Protein AF-A0A9D4IWG3-F1 (afdb_monomer_lite)

Radius of gyration: 30.58 Å; chains: 1; bounding box: 79×32×81 Å

Sequence (160 aa):
MRPVSNDTYNALVQMVKEKYKKAVRDRTRAEKNAAVLFWRNRDKFKVRNGKSILFHDKKRLVIQECMADMIRKKQLKFKDSGARSLAYDMKQKLSGISERKVRTVLDQSEMHGNLNCKFTNEAPMKFVEANYIFERVKIDLVKMSDFEFENRRFRYNLTL

Structure (mmCIF, N/CA/C/O backbone):
data_AF-A0A9D4IWG3-F1
#
_entry.id   AF-A0A9D4IWG3-F1
#
loop_
_atom_site.group_PDB
_atom_site.id
_atom_site.type_symbol
_atom_site.label_atom_id
_atom_site.label_alt_id
_atom_site.label_comp_id
_atom_site.label_asym_id
_atom_site.label_entity_id
_atom_site.label_seq_id
_atom_site.pdbx_PDB_ins_code
_atom_site.Cartn_x
_atom_site.Cartn_y
_atom_site.Cartn_z
_atom_site.occupancy
_atom_site.B_iso_or_equiv
_atom_site.auth_seq_id
_atom_site.auth_comp_id
_atom_site.auth_asym_id
_atom_site.auth_atom_id
_atom_site.pdbx_PDB_model_num
ATOM 1 N N . MET A 1 1 ? -10.113 -6.423 3.087 1.00 83.19 1 MET A N 1
ATOM 2 C CA . MET A 1 1 ? -10.328 -5.025 3.531 1.00 83.19 1 MET A CA 1
ATOM 3 C C . MET A 1 1 ? -9.362 -4.103 2.787 1.00 83.19 1 MET A C 1
ATOM 5 O O . MET A 1 1 ? -8.296 -4.576 2.410 1.00 83.19 1 MET A O 1
ATOM 9 N N . ARG A 1 2 ? -9.731 -2.842 2.523 1.00 86.38 2 ARG A N 1
ATOM 10 C CA . ARG A 1 2 ? -8.842 -1.802 1.956 1.00 86.38 2 ARG A CA 1
ATOM 11 C C . ARG A 1 2 ? -8.160 -1.030 3.103 1.00 86.38 2 ARG A C 1
ATOM 13 O O . ARG A 1 2 ? -8.702 -1.056 4.207 1.00 86.38 2 ARG A O 1
ATOM 20 N N . PRO A 1 3 ? -7.005 -0.375 2.886 1.00 88.62 3 PRO A N 1
ATOM 21 C CA . PRO A 1 3 ? -6.442 0.497 3.908 1.00 88.62 3 PRO A CA 1
ATOM 22 C C . PRO A 1 3 ? -7.345 1.726 4.064 1.00 88.62 3 PRO A C 1
ATOM 24 O O . PRO A 1 3 ? -8.025 2.122 3.114 1.00 88.62 3 PRO A O 1
ATOM 27 N N . VAL A 1 4 ? -7.375 2.277 5.269 1.00 92.25 4 VAL A N 1
ATOM 28 C CA . VAL A 1 4 ? -8.310 3.329 5.700 1.00 92.25 4 VAL A CA 1
ATOM 29 C C . VAL A 1 4 ? -7.567 4.642 5.933 1.00 92.25 4 VAL A C 1
ATOM 31 O O . VAL A 1 4 ? -6.393 4.619 6.297 1.00 92.25 4 VAL A O 1
ATOM 34 N N . SER A 1 5 ? -8.232 5.780 5.724 1.00 92.44 5 SER A N 1
ATOM 35 C CA . SER A 1 5 ? -7.684 7.088 6.113 1.00 92.44 5 SER A CA 1
ATOM 36 C C . SER A 1 5 ? -7.585 7.199 7.632 1.00 92.44 5 SER A C 1
ATOM 38 O O . SER A 1 5 ? -8.285 6.476 8.351 1.00 92.44 5 SER A O 1
ATOM 40 N N . ASN A 1 6 ? -6.763 8.118 8.131 1.00 92.12 6 ASN A N 1
ATOM 41 C CA . ASN A 1 6 ? -6.600 8.299 9.569 1.00 92.12 6 ASN A CA 1
ATOM 42 C C . ASN A 1 6 ? -7.931 8.623 10.280 1.00 92.12 6 ASN A C 1
ATOM 44 O O . ASN A 1 6 ? -8.267 7.993 11.282 1.00 92.12 6 ASN A O 1
ATOM 48 N N . ASP A 1 7 ? -8.768 9.481 9.691 1.00 91.88 7 ASP A N 1
ATOM 49 C CA . ASP A 1 7 ? -10.093 9.813 10.240 1.00 91.88 7 ASP A CA 1
ATOM 50 C C . ASP A 1 7 ? -11.008 8.590 10.343 1.00 91.88 7 ASP A C 1
ATOM 52 O O . ASP A 1 7 ? -11.624 8.337 11.381 1.00 91.88 7 ASP A O 1
ATOM 56 N N . THR A 1 8 ? -11.075 7.787 9.272 1.00 92.38 8 THR A N 1
ATOM 57 C CA . THR A 1 8 ? -11.876 6.553 9.279 1.00 92.38 8 THR A CA 1
ATOM 58 C C . THR A 1 8 ? -11.345 5.546 10.295 1.00 92.38 8 THR A C 1
ATOM 60 O O . THR A 1 8 ? -12.133 4.877 10.961 1.00 92.38 8 THR A O 1
ATOM 63 N N . TYR A 1 9 ? -10.024 5.454 10.454 1.00 92.44 9 TYR A N 1
ATOM 64 C CA . TYR A 1 9 ? -9.389 4.584 11.435 1.00 92.44 9 TYR A CA 1
ATOM 65 C C . TYR A 1 9 ? -9.740 5.008 12.871 1.00 92.44 9 TYR A C 1
ATOM 67 O O . TYR A 1 9 ? -10.156 4.171 13.673 1.00 92.44 9 TYR A O 1
ATOM 75 N N . ASN A 1 10 ? -9.649 6.302 13.185 1.00 91.00 10 ASN A N 1
ATOM 76 C CA . ASN A 1 10 ? -9.977 6.837 14.508 1.00 91.00 10 ASN A CA 1
ATOM 77 C C . ASN A 1 10 ? -11.457 6.646 14.853 1.00 91.00 10 ASN A C 1
ATOM 79 O O . ASN A 1 10 ? -11.778 6.196 15.957 1.00 91.00 10 ASN A O 1
ATOM 83 N N . ALA A 1 11 ? -12.353 6.894 13.894 1.00 91.69 11 ALA A N 1
ATOM 84 C CA . ALA A 1 11 ? -13.779 6.627 14.053 1.00 91.69 11 ALA A CA 1
ATOM 85 C C . ALA A 1 11 ? -14.048 5.137 14.335 1.00 91.69 11 ALA A C 1
ATOM 87 O O . ALA A 1 11 ? -14.768 4.812 15.279 1.00 91.69 11 ALA A O 1
ATOM 88 N N . LEU A 1 12 ? -13.415 4.220 13.589 1.00 91.88 12 LEU A N 1
ATOM 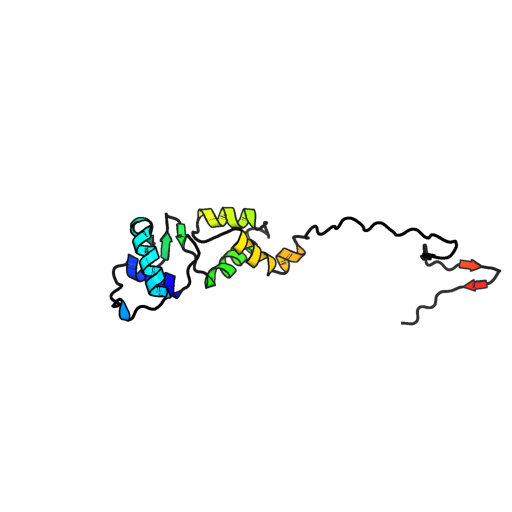89 C CA . LEU A 1 12 ? -13.533 2.776 13.830 1.00 91.88 12 LEU A CA 1
ATOM 90 C C . LEU A 1 12 ? -13.051 2.383 15.231 1.00 91.88 12 LEU A C 1
ATOM 92 O O . LEU A 1 12 ? -13.704 1.588 15.902 1.00 91.88 12 LEU A O 1
ATOM 96 N N . VAL A 1 13 ? -11.937 2.948 15.703 1.00 91.81 13 VAL A N 1
ATOM 97 C CA . VAL A 1 13 ? -11.443 2.693 17.064 1.00 91.81 13 VAL A CA 1
ATOM 98 C C . VAL A 1 13 ? -12.456 3.152 18.114 1.00 91.81 13 VAL A C 1
ATOM 100 O O . VAL A 1 13 ? -12.694 2.428 19.080 1.00 91.81 13 VAL A O 1
ATOM 103 N N . GLN A 1 14 ? -13.060 4.331 17.944 1.00 90.75 14 GLN A N 1
ATOM 104 C CA . GLN A 1 14 ? -14.082 4.834 18.865 1.00 90.75 14 GLN A CA 1
ATOM 105 C C . GLN A 1 14 ? -15.349 3.970 18.852 1.00 90.75 14 GLN A C 1
ATOM 107 O O . GLN A 1 14 ? -15.919 3.727 19.915 1.00 90.75 14 GLN A O 1
ATOM 112 N N . MET A 1 15 ? -15.761 3.475 17.680 1.00 90.81 15 MET A N 1
ATOM 113 C CA . MET A 1 15 ? -16.911 2.576 17.530 1.00 90.81 15 MET A CA 1
ATOM 114 C C . MET A 1 15 ? -16.669 1.221 18.197 1.00 90.81 15 MET A C 1
ATOM 116 O O . MET A 1 15 ? -17.518 0.762 18.951 1.00 90.81 15 MET A O 1
ATOM 120 N N . VAL A 1 16 ? -15.495 0.612 17.997 1.00 90.12 16 VAL A N 1
ATOM 121 C CA . VAL A 1 16 ? -15.145 -0.671 18.637 1.00 90.12 16 VAL A CA 1
ATOM 122 C C . VAL A 1 16 ? -15.025 -0.535 20.156 1.00 90.12 16 VAL A C 1
ATOM 124 O O . VAL A 1 16 ? -15.342 -1.471 20.878 1.00 90.12 16 VAL A O 1
ATOM 127 N N . LYS A 1 17 ? -14.579 0.624 20.656 1.00 88.56 17 LYS A N 1
ATOM 128 C CA . LYS A 1 17 ? -14.537 0.925 22.098 1.00 88.56 17 LYS A CA 1
ATOM 129 C C . LYS A 1 17 ? -15.895 1.348 22.675 1.00 88.56 17 LYS A C 1
ATOM 131 O O . LYS A 1 17 ? -15.937 1.710 23.844 1.00 88.56 17 LYS A O 1
ATOM 136 N N . GLU A 1 18 ? -16.952 1.395 21.862 1.00 85.38 18 GLU A N 1
ATOM 137 C CA . GLU A 1 18 ? -18.299 1.855 22.242 1.00 85.38 18 GLU A CA 1
ATOM 138 C C . GLU A 1 18 ? -18.344 3.296 22.796 1.00 85.38 18 GLU A C 1
ATOM 140 O O . GLU A 1 18 ? -19.294 3.714 23.452 1.00 85.38 18 GLU A O 1
ATOM 145 N N . LYS A 1 19 ? -17.325 4.112 22.489 1.00 84.19 19 LYS A N 1
ATOM 146 C CA . LYS A 1 19 ? -17.227 5.522 22.914 1.00 84.19 19 LYS A CA 1
ATOM 147 C C . LYS A 1 19 ? -17.771 6.505 21.874 1.00 84.19 19 LYS A C 1
ATOM 149 O O . LYS A 1 19 ? -17.701 7.715 22.072 1.00 84.19 19 LYS A O 1
ATOM 154 N N . TYR A 1 20 ? -18.287 6.008 20.754 1.00 84.56 20 TYR A N 1
ATOM 155 C CA . TYR A 1 20 ? -18.746 6.840 19.647 1.00 84.56 20 TYR A CA 1
ATOM 156 C C . TYR A 1 20 ? -20.175 7.358 19.888 1.00 84.56 20 TYR A C 1
ATOM 158 O O . TYR A 1 20 ? -21.138 6.619 19.705 1.00 84.56 20 TYR A O 1
ATOM 166 N N . LYS A 1 21 ? -20.321 8.631 20.289 1.00 83.50 21 LYS A N 1
ATOM 167 C CA . LYS A 1 21 ? -21.617 9.245 20.670 1.00 83.50 21 LYS A CA 1
ATOM 168 C C . LYS A 1 21 ? -22.157 10.302 19.694 1.00 83.50 21 LYS A C 1
ATOM 170 O O . LYS A 1 21 ? -23.125 10.987 19.999 1.00 83.50 21 LYS A O 1
ATOM 175 N N . LYS A 1 22 ? -21.554 10.454 18.513 1.00 86.75 22 LYS A N 1
ATOM 176 C CA . LYS A 1 22 ? -21.922 11.521 17.570 1.00 86.75 22 LYS A CA 1
ATOM 177 C C . LYS A 1 22 ? -23.247 11.227 16.851 1.00 86.75 22 LYS A C 1
ATOM 179 O O . LYS A 1 22 ? -23.422 10.138 16.276 1.00 86.75 22 LYS A O 1
ATOM 184 N N . ALA A 1 23 ? -24.159 12.202 16.847 1.00 87.56 23 ALA A N 1
ATOM 185 C CA . ALA A 1 23 ? -25.442 12.116 16.151 1.00 87.56 23 ALA A CA 1
ATOM 186 C C . ALA A 1 23 ? -25.239 11.936 14.640 1.00 87.56 23 ALA A C 1
ATOM 188 O O . ALA A 1 23 ? -24.264 12.423 14.075 1.00 87.56 23 ALA A O 1
ATOM 189 N N . VAL A 1 24 ? -26.148 11.217 13.969 1.00 85.56 24 VAL A N 1
ATOM 190 C CA . VAL A 1 24 ? -26.002 10.835 12.546 1.00 85.56 24 VAL A CA 1
ATOM 191 C C . VAL A 1 24 ? -25.860 12.051 11.623 1.00 85.56 24 VAL A C 1
ATOM 193 O O . VAL A 1 24 ? -25.111 11.985 10.644 1.00 85.56 24 VAL A O 1
ATOM 196 N N . ARG A 1 25 ? -26.553 13.148 11.950 1.00 88.19 25 ARG A N 1
ATOM 197 C CA . ARG A 1 25 ? -26.565 14.392 11.167 1.00 88.19 25 ARG A CA 1
ATOM 198 C C . ARG A 1 25 ? -25.185 15.055 11.109 1.00 88.19 25 ARG A C 1
ATOM 200 O O . ARG A 1 25 ? -24.780 15.474 10.031 1.00 88.19 25 ARG A O 1
ATOM 207 N N . ASP A 1 26 ? -24.422 14.998 12.199 1.00 90.69 26 ASP A N 1
ATOM 208 C CA . ASP A 1 26 ? -23.133 15.697 12.330 1.00 90.69 26 ASP A CA 1
ATOM 209 C C . ASP A 1 26 ? -21.936 14.866 11.844 1.00 90.69 26 ASP A C 1
ATOM 211 O O . ASP A 1 26 ? -20.781 15.299 11.919 1.00 90.69 26 ASP A O 1
ATOM 215 N N . ARG A 1 27 ? -22.174 13.631 11.384 1.00 90.50 27 ARG A N 1
ATOM 216 C CA . ARG A 1 27 ? -21.099 12.724 10.967 1.00 90.50 27 ARG A CA 1
ATOM 217 C C . ARG A 1 27 ? -20.486 13.177 9.651 1.00 90.50 27 ARG A C 1
ATOM 219 O O . ARG A 1 27 ? -21.187 13.353 8.650 1.00 90.50 27 ARG A O 1
ATOM 226 N N . THR A 1 28 ? -19.161 13.248 9.618 1.00 93.31 28 THR A N 1
ATOM 227 C CA . THR A 1 28 ? -18.414 13.462 8.379 1.00 93.31 28 THR A CA 1
ATOM 228 C C . THR A 1 28 ? -18.565 12.258 7.446 1.00 93.31 28 THR A C 1
ATOM 230 O O . THR A 1 28 ? -18.973 11.160 7.843 1.00 93.31 28 THR A O 1
ATOM 233 N N . ARG A 1 29 ? -18.205 12.428 6.170 1.00 91.50 29 ARG A N 1
ATOM 234 C CA . ARG A 1 29 ? -18.225 11.328 5.193 1.00 91.50 29 ARG A CA 1
ATOM 235 C C . ARG A 1 29 ? -17.337 10.155 5.627 1.00 91.50 29 ARG A C 1
ATOM 237 O O . ARG A 1 29 ? -17.725 9.001 5.454 1.00 91.50 29 ARG A O 1
ATOM 244 N N . ALA A 1 30 ? -16.178 10.446 6.220 1.00 90.88 30 ALA A N 1
ATOM 245 C CA . ALA A 1 30 ? -15.279 9.440 6.778 1.00 90.88 30 ALA A CA 1
ATOM 246 C C . ALA A 1 30 ? -15.963 8.644 7.902 1.00 90.88 30 ALA A C 1
ATOM 248 O O . ALA A 1 30 ? -15.993 7.416 7.865 1.00 90.88 30 ALA A O 1
ATOM 249 N N . GLU A 1 31 ? -16.597 9.329 8.851 1.00 92.38 31 GLU A N 1
ATOM 250 C CA . GLU A 1 31 ? -17.310 8.693 9.962 1.00 92.38 31 GLU A CA 1
ATOM 2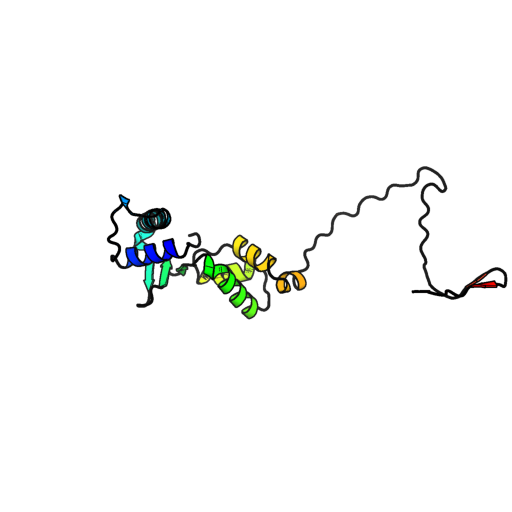51 C C . GLU A 1 31 ? -18.494 7.835 9.494 1.00 92.38 31 GLU A C 1
ATOM 253 O O . GLU A 1 31 ? -18.691 6.724 9.986 1.00 92.38 31 GLU A O 1
ATOM 258 N N . LYS A 1 32 ? -19.258 8.304 8.498 1.00 92.00 32 LYS A N 1
ATOM 259 C CA . LYS A 1 32 ? -20.351 7.525 7.888 1.00 92.00 32 LYS A CA 1
ATOM 260 C C . LYS A 1 32 ? -19.825 6.242 7.238 1.00 92.00 32 LYS A C 1
ATOM 262 O O . LYS A 1 32 ? -20.364 5.164 7.482 1.00 92.00 32 LYS A O 1
ATOM 267 N N . ASN A 1 33 ? -18.735 6.333 6.475 1.00 90.94 33 ASN A N 1
ATOM 268 C CA . ASN A 1 33 ? -18.094 5.168 5.859 1.00 90.94 33 ASN A CA 1
ATOM 269 C C . ASN A 1 33 ? -17.543 4.188 6.907 1.00 90.94 33 ASN A C 1
ATOM 271 O O . ASN A 1 33 ? -17.698 2.975 6.756 1.00 90.94 33 ASN A O 1
ATOM 275 N N . ALA A 1 34 ? -16.928 4.704 7.975 1.00 92.12 34 ALA A N 1
ATOM 276 C CA . ALA A 1 34 ? -16.450 3.906 9.099 1.00 92.12 34 ALA A CA 1
ATOM 277 C C . ALA A 1 34 ? -17.600 3.145 9.775 1.00 92.12 34 ALA A C 1
ATOM 279 O O . ALA A 1 34 ? -17.474 1.944 10.003 1.00 92.12 34 ALA A O 1
ATOM 280 N N . ALA A 1 35 ? -18.744 3.801 10.000 1.00 92.00 35 ALA A N 1
ATOM 281 C CA . ALA A 1 35 ? -19.924 3.165 10.580 1.00 92.00 35 ALA A CA 1
ATOM 282 C C . ALA A 1 35 ? -20.419 1.999 9.716 1.00 92.00 35 ALA A C 1
ATOM 284 O O . ALA A 1 35 ? -20.623 0.898 10.222 1.00 92.00 35 ALA A O 1
ATOM 285 N N . VAL A 1 36 ? -20.552 2.205 8.402 1.00 92.25 36 VAL A N 1
ATOM 286 C CA . VAL A 1 36 ? -20.968 1.141 7.472 1.00 92.25 36 VAL A CA 1
ATOM 287 C C . VAL A 1 36 ? -19.988 -0.035 7.499 1.00 92.25 36 VAL A C 1
ATOM 289 O O . VAL A 1 36 ? -20.408 -1.191 7.542 1.00 92.25 36 VAL A O 1
ATOM 292 N N . LEU A 1 37 ? -18.679 0.237 7.490 1.00 91.75 37 LEU A N 1
ATOM 293 C CA . LEU A 1 37 ? -17.649 -0.803 7.559 1.00 91.75 37 LEU A CA 1
ATOM 294 C C . LEU A 1 37 ? -17.719 -1.599 8.864 1.00 91.75 37 LEU A C 1
ATOM 296 O O . LEU A 1 37 ? -17.628 -2.828 8.815 1.00 91.75 37 LEU A O 1
ATOM 300 N N . PHE A 1 38 ? -17.880 -0.901 9.991 1.00 92.25 38 PHE A N 1
ATOM 301 C CA . PHE A 1 38 ? -18.000 -1.491 11.320 1.00 92.25 38 PHE A CA 1
ATOM 302 C C . PHE A 1 38 ? -19.213 -2.413 11.402 1.00 92.25 38 PHE A C 1
ATOM 304 O O . PHE A 1 38 ? -19.051 -3.587 11.711 1.00 92.25 38 PHE A O 1
ATOM 311 N N . TRP A 1 39 ? -20.403 -1.929 11.036 1.00 90.88 39 TRP A N 1
ATOM 312 C CA . TRP A 1 39 ? -21.632 -2.723 11.120 1.00 90.88 39 TRP A CA 1
ATOM 313 C C . TRP A 1 39 ? -21.613 -3.958 10.218 1.00 90.88 39 TRP A C 1
ATOM 315 O O . TRP A 1 39 ? -22.087 -5.013 10.622 1.00 90.88 39 TRP A O 1
ATOM 325 N N . ARG A 1 40 ? -20.997 -3.874 9.032 1.00 91.88 40 ARG A N 1
ATOM 326 C CA . ARG A 1 40 ? -20.858 -5.027 8.123 1.00 91.88 40 ARG A CA 1
ATOM 327 C C . ARG A 1 40 ? -19.891 -6.104 8.619 1.00 91.88 40 ARG A C 1
ATOM 329 O O . ARG A 1 40 ? -19.925 -7.216 8.107 1.00 91.88 40 ARG A O 1
ATOM 336 N N . ASN A 1 41 ? -18.975 -5.778 9.530 1.00 91.00 41 ASN A N 1
ATOM 337 C CA . ASN A 1 41 ? -17.906 -6.686 9.959 1.00 91.00 41 ASN A CA 1
ATOM 338 C C . ASN A 1 41 ? -17.654 -6.606 11.470 1.00 91.00 41 ASN A C 1
ATOM 340 O O . ASN A 1 41 ? -16.503 -6.714 11.899 1.00 91.00 41 ASN A O 1
ATOM 344 N N . ARG A 1 42 ? -18.708 -6.393 12.267 1.00 88.12 42 ARG A N 1
ATOM 345 C CA . ARG A 1 42 ? -18.604 -6.063 13.696 1.00 88.12 42 ARG A CA 1
ATOM 346 C C . ARG A 1 42 ? -17.716 -7.054 14.451 1.00 88.12 42 ARG A C 1
ATOM 348 O O . ARG A 1 42 ? -16.778 -6.639 15.123 1.00 88.12 42 ARG A O 1
ATOM 355 N N . ASP A 1 43 ? -17.913 -8.347 14.216 1.00 89.81 43 ASP A N 1
ATOM 356 C CA . ASP A 1 43 ? -17.208 -9.427 14.925 1.00 89.81 43 ASP A CA 1
ATOM 357 C C . ASP A 1 43 ? -15.733 -9.575 14.520 1.00 89.81 43 ASP A C 1
ATOM 359 O O . ASP A 1 43 ? -14.913 -10.145 15.248 1.00 89.81 43 ASP A O 1
ATOM 363 N N . LYS A 1 44 ? -15.369 -9.052 13.343 1.00 91.19 44 LYS A N 1
ATOM 364 C CA . LYS A 1 44 ? -14.003 -9.126 12.808 1.00 91.19 44 LYS A CA 1
ATOM 365 C C . LYS A 1 44 ? -13.114 -8.018 13.355 1.00 91.19 44 LYS A C 1
ATOM 367 O O . LYS A 1 44 ? -11.889 -8.160 13.290 1.00 91.19 44 LYS A O 1
ATOM 372 N N . PHE A 1 45 ? -13.694 -6.932 13.867 1.00 91.12 45 PHE A N 1
ATOM 373 C CA . PHE A 1 45 ? -12.942 -5.819 14.431 1.00 91.12 45 PHE A CA 1
ATOM 374 C C . PHE A 1 45 ? -12.634 -6.040 15.905 1.00 91.12 45 PHE A C 1
ATOM 376 O O . PHE A 1 45 ? -13.519 -6.283 16.717 1.00 91.12 45 PHE A O 1
ATOM 383 N N . LYS A 1 46 ? -11.357 -5.908 16.265 1.00 90.19 46 LYS A N 1
ATOM 384 C CA . LYS A 1 46 ? -10.906 -5.954 17.659 1.00 90.19 46 LYS A CA 1
ATOM 385 C C . LYS A 1 46 ? -9.865 -4.876 17.894 1.00 90.19 46 LYS A C 1
ATOM 387 O O . LYS A 1 46 ? -8.978 -4.681 17.067 1.00 90.19 46 LYS A O 1
ATOM 392 N N . VAL A 1 47 ? -9.938 -4.198 19.030 1.00 88.75 47 VAL A N 1
ATOM 393 C CA . VAL A 1 47 ? -8.855 -3.322 19.488 1.00 88.75 47 VAL A CA 1
ATOM 394 C C . VAL A 1 47 ? -7.987 -4.125 20.450 1.00 88.75 47 VAL A C 1
ATOM 396 O O . VAL A 1 47 ? -8.500 -4.703 21.404 1.00 88.75 47 VAL A O 1
ATOM 399 N N . ARG A 1 48 ? -6.678 -4.199 20.188 1.00 82.81 48 ARG A N 1
ATOM 400 C CA . ARG A 1 48 ? -5.710 -4.826 21.103 1.00 82.81 48 ARG A CA 1
ATOM 401 C C . ARG A 1 48 ? -4.748 -3.785 21.645 1.00 82.81 48 ARG A C 1
ATOM 403 O O . ARG A 1 48 ? -4.293 -2.914 20.904 1.00 82.81 48 ARG A O 1
ATOM 410 N N . ASN A 1 49 ? -4.410 -3.960 22.921 1.00 65.31 49 ASN A N 1
ATOM 411 C CA . ASN A 1 49 ? -3.660 -3.039 23.770 1.00 65.31 49 ASN A CA 1
ATOM 412 C C . ASN A 1 49 ? -4.398 -1.708 23.972 1.00 65.31 49 ASN A C 1
ATOM 414 O O . ASN A 1 49 ? -5.006 -1.174 23.047 1.00 65.31 49 ASN A O 1
ATOM 418 N N . GLY A 1 50 ? -4.289 -1.113 25.166 1.00 62.84 50 GLY A N 1
ATOM 419 C CA . GLY A 1 50 ? -4.893 0.193 25.496 1.00 62.84 50 GLY A CA 1
ATOM 420 C C . GLY A 1 50 ? -4.564 1.338 24.513 1.00 62.84 50 GLY A C 1
ATOM 421 O O . GLY A 1 50 ? -5.196 2.389 24.553 1.00 62.84 50 GLY A O 1
ATOM 422 N N . LYS A 1 51 ? -3.639 1.105 23.571 1.00 58.16 51 LYS A N 1
ATOM 423 C CA . LYS A 1 51 ? -3.086 2.013 22.559 1.00 58.16 51 LYS A CA 1
ATOM 424 C C . LYS A 1 51 ? -3.797 2.025 21.194 1.00 58.16 51 LYS A C 1
ATOM 426 O O . LYS A 1 51 ? -3.155 2.297 20.187 1.00 58.16 51 LYS A O 1
ATOM 431 N N . SER A 1 52 ? -5.106 1.776 21.117 1.00 74.69 52 SER A N 1
ATOM 432 C CA . SER A 1 52 ? -5.885 2.108 19.898 1.00 74.69 52 SER A CA 1
ATOM 433 C C . SER A 1 52 ? -5.408 1.401 18.610 1.00 74.69 52 SER A C 1
ATOM 435 O O . SER A 1 52 ? -5.559 1.929 17.506 1.00 74.69 52 SER A O 1
ATOM 437 N N . ILE A 1 53 ? -4.823 0.203 18.728 1.00 85.31 53 ILE A N 1
ATOM 438 C CA . ILE A 1 53 ? -4.418 -0.585 17.559 1.00 85.31 53 ILE A CA 1
ATOM 439 C C . ILE A 1 53 ? -5.606 -1.432 17.119 1.00 85.31 53 ILE A C 1
ATOM 441 O O . ILE A 1 53 ? -6.058 -2.320 17.844 1.00 85.31 53 ILE A O 1
ATOM 445 N N . LEU A 1 54 ? -6.100 -1.149 15.919 1.00 90.69 54 LEU A N 1
ATOM 446 C CA . LEU A 1 54 ? -7.244 -1.811 15.330 1.00 90.69 54 LEU A CA 1
ATOM 447 C C . LEU A 1 54 ? -6.789 -3.033 14.531 1.00 90.69 54 LEU A C 1
ATOM 449 O O . LEU A 1 54 ? -5.915 -2.958 13.663 1.00 90.69 54 LEU A O 1
ATOM 453 N N . PHE A 1 55 ? -7.417 -4.162 14.820 1.00 91.75 55 PHE A N 1
ATOM 454 C CA . PHE A 1 55 ? -7.267 -5.407 14.091 1.00 91.75 55 PHE A CA 1
ATOM 455 C C . PHE A 1 55 ? -8.561 -5.703 13.341 1.00 91.75 55 PHE A C 1
ATOM 457 O O . PHE A 1 55 ? -9.652 -5.502 13.869 1.00 91.75 55 PHE A O 1
ATOM 464 N N . HIS A 1 56 ? -8.420 -6.205 12.121 1.00 91.69 56 HIS A N 1
ATOM 465 C CA . HIS A 1 56 ? -9.497 -6.775 11.329 1.00 91.69 56 HIS A CA 1
ATOM 466 C C . HIS A 1 56 ? -9.105 -8.206 10.980 1.00 91.69 56 HIS A C 1
ATOM 468 O O . HIS A 1 56 ? -8.097 -8.412 10.301 1.00 91.69 56 HIS A O 1
ATOM 474 N N . ASP A 1 57 ? -9.911 -9.176 11.406 1.00 91.12 57 ASP A N 1
ATOM 475 C CA . ASP A 1 57 ? -9.687 -10.597 11.125 1.00 91.12 57 ASP A CA 1
ATOM 476 C C . ASP A 1 57 ? -8.287 -11.063 11.572 1.00 91.12 57 ASP A C 1
ATOM 478 O O . ASP A 1 57 ? -7.457 -11.528 10.794 1.00 91.12 57 ASP A O 1
ATOM 482 N N . LYS A 1 58 ? -7.976 -10.803 12.852 1.00 90.56 58 LYS A N 1
ATOM 483 C CA . LYS A 1 58 ? -6.692 -11.103 13.525 1.00 90.56 58 LYS A CA 1
ATOM 484 C C . LYS A 1 58 ? -5.449 -10.402 12.943 1.00 90.56 58 LYS A C 1
ATOM 486 O O . LYS A 1 58 ? -4.374 -10.519 13.525 1.00 90.56 58 LYS A O 1
ATOM 491 N N . LYS A 1 59 ? -5.582 -9.616 11.873 1.00 93.56 59 LYS A N 1
ATOM 492 C CA . LYS A 1 59 ? -4.496 -8.854 11.234 1.00 93.56 59 LYS A CA 1
ATOM 493 C C . LYS A 1 59 ? -4.595 -7.373 11.570 1.00 93.56 59 LYS A C 1
ATOM 495 O O . LYS A 1 59 ? -5.692 -6.826 11.662 1.00 93.56 59 LYS A O 1
ATOM 500 N N . ARG A 1 60 ? -3.456 -6.698 11.739 1.00 92.62 60 ARG A N 1
ATOM 501 C CA . ARG A 1 60 ? -3.440 -5.261 12.058 1.00 92.62 60 ARG A CA 1
ATOM 502 C C . ARG A 1 60 ? -3.904 -4.456 10.847 1.00 92.62 60 ARG A C 1
ATOM 504 O O . ARG A 1 60 ? -3.404 -4.660 9.743 1.00 92.62 60 ARG A O 1
ATOM 511 N N . LEU A 1 61 ? -4.842 -3.539 11.048 1.00 92.81 61 LEU A N 1
ATOM 512 C CA . LEU A 1 61 ? -5.349 -2.703 9.970 1.00 92.81 61 LEU A CA 1
ATOM 513 C C . LEU A 1 61 ? -4.342 -1.608 9.602 1.00 92.81 61 LEU A C 1
ATOM 515 O O . LEU A 1 61 ? -3.752 -0.970 10.475 1.00 92.81 61 LEU A O 1
ATOM 519 N N . VAL A 1 62 ? -4.148 -1.404 8.301 1.00 93.38 62 VAL A N 1
ATOM 520 C CA . VAL A 1 62 ? -3.221 -0.406 7.762 1.00 93.38 62 VAL A CA 1
ATOM 521 C C . VAL A 1 62 ? -3.908 0.939 7.558 1.00 93.38 62 VAL A C 1
ATOM 523 O O . VAL A 1 62 ? -4.953 1.025 6.908 1.00 93.38 62 VAL A O 1
ATOM 526 N N . ILE A 1 63 ? -3.260 1.985 8.070 1.00 94.06 63 ILE A N 1
ATOM 527 C CA . ILE A 1 63 ? -3.579 3.384 7.781 1.00 94.06 63 ILE A CA 1
ATOM 528 C C . ILE A 1 63 ? -2.925 3.753 6.450 1.00 94.06 63 ILE A C 1
ATOM 530 O O . ILE A 1 63 ? -1.751 3.450 6.225 1.00 94.06 63 ILE A O 1
ATOM 534 N N . GLN A 1 64 ? -3.692 4.378 5.562 1.00 92.06 64 GLN A N 1
ATOM 535 C CA . GLN A 1 64 ? -3.269 4.718 4.207 1.00 92.06 64 GLN A CA 1
ATOM 536 C C . GLN A 1 64 ? -2.050 5.647 4.191 1.00 92.06 64 GLN A C 1
ATOM 538 O O . GLN A 1 64 ? -1.128 5.399 3.421 1.00 92.06 64 GLN A O 1
ATOM 543 N N . GLU A 1 65 ? -2.023 6.659 5.057 1.00 91.38 65 GLU A N 1
ATOM 544 C CA . GLU A 1 65 ? -0.926 7.632 5.160 1.00 91.38 65 GLU A CA 1
ATOM 545 C C . GLU A 1 65 ? 0.392 6.965 5.582 1.00 91.38 65 GLU A C 1
ATOM 547 O O . GLU A 1 65 ? 1.423 7.152 4.946 1.00 91.38 65 GLU A O 1
ATOM 552 N N . CYS A 1 66 ? 0.357 6.078 6.581 1.00 91.69 66 CYS A N 1
ATOM 553 C CA . CYS A 1 66 ? 1.552 5.376 7.061 1.00 91.69 66 CYS A CA 1
ATOM 554 C C . CYS A 1 66 ? 1.983 4.197 6.168 1.00 91.69 66 CYS A C 1
ATOM 556 O O . CYS A 1 66 ? 2.973 3.521 6.458 1.00 91.69 66 CYS A O 1
ATOM 558 N N . MET A 1 67 ? 1.215 3.871 5.126 1.00 93.00 67 MET A N 1
ATOM 559 C CA . MET A 1 67 ? 1.429 2.671 4.317 1.00 93.00 67 MET A CA 1
ATOM 560 C C . MET A 1 67 ? 2.766 2.714 3.573 1.00 93.00 67 MET A C 1
ATOM 562 O O . MET A 1 67 ? 3.485 1.714 3.570 1.00 93.00 67 MET A O 1
ATOM 566 N N . ALA A 1 68 ? 3.101 3.859 2.973 1.00 92.56 68 ALA A N 1
ATOM 567 C CA . ALA A 1 68 ? 4.331 4.021 2.204 1.00 92.56 68 ALA A CA 1
ATOM 568 C C . ALA A 1 68 ? 5.572 3.818 3.087 1.00 92.56 68 ALA A C 1
ATOM 570 O O . ALA A 1 68 ? 6.460 3.042 2.740 1.00 92.56 68 ALA A O 1
ATOM 571 N N . ASP A 1 69 ? 5.582 4.412 4.283 1.00 93.44 69 ASP A N 1
ATOM 572 C CA . ASP A 1 69 ? 6.680 4.256 5.241 1.00 93.44 69 ASP 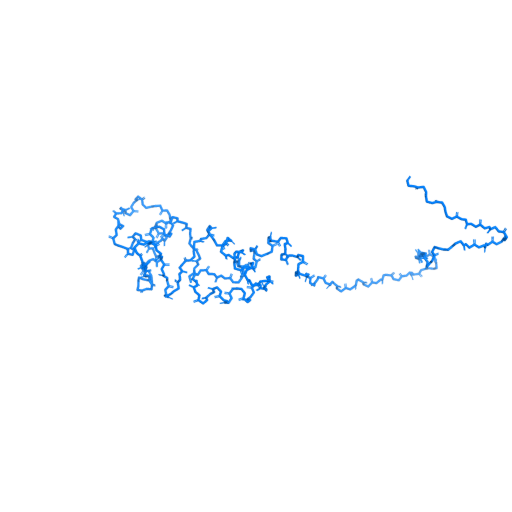A CA 1
ATOM 573 C C . ASP A 1 69 ? 6.831 2.820 5.736 1.00 93.44 69 ASP A C 1
ATOM 575 O O . ASP A 1 69 ? 7.949 2.326 5.889 1.00 93.44 69 ASP A O 1
ATOM 579 N N . MET A 1 70 ? 5.719 2.119 5.972 1.00 92.88 70 MET A N 1
ATOM 580 C CA . MET A 1 70 ? 5.762 0.708 6.361 1.00 92.88 70 MET A CA 1
ATOM 581 C C . MET A 1 70 ? 6.364 -0.173 5.266 1.00 92.88 70 MET A C 1
ATOM 583 O O . MET A 1 70 ? 7.130 -1.083 5.586 1.00 92.88 70 MET A O 1
ATOM 587 N N . ILE A 1 71 ? 6.032 0.094 4.000 1.00 92.81 71 ILE A N 1
ATOM 588 C CA . ILE A 1 71 ? 6.579 -0.635 2.850 1.00 92.81 71 ILE A CA 1
ATOM 589 C C . ILE A 1 71 ? 8.078 -0.360 2.723 1.00 92.81 71 ILE A C 1
ATOM 591 O O . ILE A 1 71 ? 8.850 -1.314 2.710 1.00 92.81 71 ILE A O 1
ATOM 595 N N . ARG A 1 72 ? 8.504 0.910 2.747 1.00 90.56 72 ARG A N 1
ATOM 596 C CA . ARG A 1 72 ? 9.926 1.297 2.674 1.00 90.56 72 ARG A CA 1
ATOM 597 C C . ARG A 1 72 ? 10.760 0.677 3.797 1.00 90.56 72 ARG A C 1
ATOM 599 O O . ARG A 1 72 ? 11.798 0.070 3.552 1.00 90.56 72 ARG A O 1
ATOM 606 N N . LYS A 1 73 ? 10.266 0.729 5.041 1.00 91.62 73 LYS A N 1
ATOM 607 C CA . LYS A 1 73 ? 10.929 0.082 6.191 1.00 91.62 73 LYS A CA 1
ATOM 608 C C . LYS A 1 73 ? 11.045 -1.432 6.027 1.00 91.62 73 LYS A C 1
ATOM 610 O O . LYS A 1 73 ? 11.991 -2.031 6.533 1.00 91.62 73 LYS A O 1
ATOM 615 N N . LYS A 1 74 ? 10.069 -2.073 5.380 1.00 90.69 74 LYS A N 1
ATOM 616 C CA . LYS A 1 74 ? 10.109 -3.512 5.097 1.00 90.69 74 LYS A CA 1
ATOM 617 C C . LYS A 1 74 ? 11.057 -3.846 3.952 1.00 90.69 74 LYS A C 1
ATOM 619 O O . LYS A 1 74 ? 11.791 -4.816 4.084 1.00 90.69 74 LYS A O 1
ATOM 624 N N . GLN A 1 75 ? 11.073 -3.040 2.897 1.00 88.81 75 GLN A N 1
ATOM 625 C CA . GLN A 1 75 ? 11.973 -3.183 1.756 1.00 88.81 75 GLN A CA 1
ATOM 626 C C . GLN A 1 75 ? 13.438 -3.172 2.191 1.00 88.81 75 GLN A C 1
ATOM 628 O O . GLN A 1 75 ? 14.164 -4.111 1.875 1.00 88.81 75 GLN A O 1
ATOM 633 N N . LEU A 1 76 ? 13.826 -2.197 3.020 1.00 87.06 76 LEU A N 1
ATOM 634 C CA . LEU A 1 76 ? 15.185 -2.103 3.556 1.00 87.06 76 LEU A CA 1
ATOM 635 C C . LEU A 1 76 ? 15.597 -3.368 4.331 1.00 87.06 76 LEU A C 1
ATOM 637 O O . LEU A 1 76 ? 16.729 -3.827 4.239 1.00 87.06 76 LEU A O 1
ATOM 641 N N . LYS A 1 77 ? 14.660 -3.982 5.066 1.00 87.94 77 LYS A N 1
ATOM 642 C CA . LYS A 1 77 ? 14.909 -5.239 5.796 1.00 87.94 77 LYS A CA 1
ATOM 643 C C . LYS A 1 77 ? 15.026 -6.458 4.883 1.00 87.94 77 LYS A C 1
ATOM 645 O O . LYS A 1 77 ? 15.687 -7.421 5.250 1.00 87.94 77 LYS A O 1
ATOM 650 N N . PHE A 1 78 ? 14.354 -6.437 3.736 1.00 83.81 78 PHE A N 1
ATOM 651 C CA . PHE A 1 78 ? 14.275 -7.550 2.789 1.00 83.81 78 PHE A CA 1
ATOM 652 C C . PHE A 1 78 ? 15.273 -7.428 1.628 1.00 83.81 78 PHE A C 1
ATOM 654 O O . PHE A 1 78 ? 15.106 -8.130 0.629 1.00 83.81 78 PHE A O 1
ATOM 661 N N . LYS A 1 79 ? 16.295 -6.564 1.757 1.00 80.31 79 LYS A N 1
ATOM 662 C CA . LYS A 1 79 ? 17.350 -6.353 0.751 1.00 80.31 79 LYS A CA 1
ATOM 663 C C . LYS A 1 79 ? 16.775 -6.176 -0.665 1.00 80.31 79 LYS A C 1
ATOM 665 O O . LYS A 1 79 ? 17.172 -6.875 -1.587 1.00 80.31 79 LYS A O 1
ATOM 670 N N . ASP A 1 80 ? 15.761 -5.319 -0.796 1.00 71.44 80 ASP A N 1
ATOM 671 C CA . ASP A 1 80 ? 15.138 -4.976 -2.086 1.00 71.44 80 ASP A CA 1
ATOM 672 C C . ASP A 1 80 ? 14.445 -6.129 -2.833 1.00 71.44 80 ASP A C 1
ATOM 674 O O . ASP A 1 80 ? 14.320 -6.125 -4.056 1.00 71.44 80 ASP A O 1
ATOM 678 N N . SER A 1 81 ? 13.890 -7.084 -2.081 1.00 80.38 81 SER A N 1
ATOM 679 C CA . SER A 1 81 ? 12.993 -8.113 -2.622 1.00 80.38 81 SER A CA 1
ATOM 680 C C . SER A 1 81 ? 11.840 -7.530 -3.456 1.00 80.38 81 SER A C 1
ATOM 682 O O . SER A 1 81 ? 11.256 -6.496 -3.124 1.00 80.38 81 SER A O 1
ATOM 684 N N . GLY A 1 82 ? 11.431 -8.262 -4.496 1.00 85.50 82 GLY A N 1
ATOM 685 C CA . GLY A 1 82 ? 10.346 -7.852 -5.389 1.00 85.50 82 GLY A CA 1
ATOM 686 C C . GLY A 1 82 ? 8.986 -7.651 -4.699 1.00 85.50 82 GLY A C 1
ATOM 687 O O . GLY A 1 82 ? 8.662 -8.278 -3.682 1.00 85.50 82 GLY A O 1
ATOM 688 N N . ALA A 1 83 ? 8.139 -6.820 -5.318 1.00 90.44 83 ALA A N 1
ATOM 689 C CA . ALA A 1 83 ? 6.836 -6.396 -4.790 1.00 90.44 83 ALA A CA 1
ATOM 690 C C . ALA A 1 83 ? 5.930 -7.552 -4.331 1.00 90.44 83 ALA A C 1
ATOM 692 O O . ALA A 1 83 ? 5.220 -7.431 -3.330 1.00 90.44 83 ALA A O 1
ATOM 693 N N . ARG A 1 84 ? 5.956 -8.682 -5.050 1.00 91.62 84 ARG A N 1
ATOM 694 C CA . ARG A 1 84 ? 5.126 -9.860 -4.764 1.00 91.62 84 ARG A CA 1
ATOM 695 C C . ARG A 1 84 ? 5.502 -10.531 -3.445 1.00 91.62 84 ARG A C 1
ATOM 697 O O . ARG A 1 84 ? 4.622 -10.785 -2.623 1.00 91.62 84 ARG A O 1
ATOM 704 N N . SER A 1 85 ? 6.796 -10.775 -3.237 1.00 91.62 85 SER A N 1
ATOM 705 C CA . SER A 1 85 ? 7.323 -11.395 -2.014 1.00 91.62 85 SER A CA 1
ATOM 706 C C . SER A 1 85 ? 7.022 -10.520 -0.796 1.00 91.62 85 SER A C 1
ATOM 708 O O . SER A 1 85 ? 6.425 -10.964 0.187 1.00 91.62 85 SER A O 1
ATOM 710 N N . LEU A 1 86 ? 7.307 -9.223 -0.929 1.00 92.94 86 LEU A N 1
ATOM 711 C CA . LEU A 1 86 ? 7.097 -8.225 0.114 1.00 92.94 86 LEU A CA 1
ATOM 712 C C . LEU A 1 86 ? 5.604 -8.097 0.477 1.00 92.94 86 LEU A C 1
ATOM 714 O O . LEU A 1 86 ? 5.234 -8.089 1.652 1.00 92.94 86 LEU A O 1
ATOM 718 N N . ALA A 1 87 ? 4.716 -8.092 -0.524 1.00 93.94 87 ALA A N 1
ATOM 719 C CA . ALA A 1 87 ? 3.274 -8.079 -0.300 1.00 93.94 87 ALA A CA 1
ATOM 720 C C . ALA A 1 87 ? 2.763 -9.356 0.385 1.00 93.94 87 ALA A C 1
ATOM 722 O O . ALA A 1 87 ? 1.856 -9.264 1.215 1.00 93.94 87 ALA A O 1
ATOM 723 N N . TYR A 1 88 ? 3.307 -10.530 0.050 1.00 93.44 88 TYR A N 1
ATOM 724 C CA . TYR A 1 88 ? 2.916 -11.795 0.672 1.00 93.44 88 TYR A CA 1
ATOM 725 C C . TYR A 1 88 ? 3.285 -11.826 2.159 1.00 93.44 88 TYR A C 1
ATOM 727 O O . TYR A 1 88 ? 2.409 -12.065 2.990 1.00 93.44 88 TYR A O 1
ATOM 735 N N . ASP A 1 89 ? 4.529 -11.478 2.505 1.00 92.44 89 ASP A N 1
ATOM 736 C CA . ASP A 1 89 ? 4.984 -11.382 3.899 1.00 92.44 89 ASP A CA 1
ATOM 737 C C . ASP A 1 89 ? 4.142 -10.375 4.702 1.00 92.44 89 ASP A C 1
ATOM 739 O O . ASP A 1 89 ? 3.623 -10.680 5.780 1.00 92.44 89 ASP A O 1
ATOM 743 N N . MET A 1 90 ? 3.915 -9.178 4.151 1.00 93.56 90 MET A N 1
ATOM 744 C CA . MET A 1 90 ? 3.118 -8.157 4.831 1.00 93.56 90 MET A CA 1
ATOM 745 C C . MET A 1 90 ? 1.659 -8.592 5.039 1.00 93.56 90 MET A C 1
ATOM 747 O O . MET A 1 90 ? 1.103 -8.353 6.114 1.00 93.56 90 MET A O 1
ATOM 751 N N . LYS A 1 91 ? 1.036 -9.266 4.062 1.00 93.44 91 LYS A N 1
ATOM 752 C CA . LYS A 1 91 ? -0.354 -9.760 4.150 1.00 93.44 91 LYS A CA 1
ATOM 753 C C . LYS A 1 91 ? -0.569 -10.804 5.244 1.00 93.44 91 LYS A C 1
ATOM 755 O O . LYS A 1 91 ? -1.719 -11.009 5.642 1.00 93.44 91 LYS A O 1
ATOM 760 N N . GLN A 1 92 ? 0.481 -11.459 5.740 1.00 92.31 92 GLN A N 1
ATOM 761 C CA . GLN A 1 92 ? 0.354 -12.377 6.874 1.00 92.31 92 GLN A CA 1
ATOM 762 C C . GLN A 1 92 ? -0.018 -11.625 8.158 1.00 92.31 92 GLN A C 1
ATOM 764 O O . GLN A 1 92 ? -0.864 -12.081 8.924 1.00 92.31 92 GLN A O 1
ATOM 769 N N . LYS A 1 93 ? 0.556 -10.433 8.365 1.00 92.19 93 LYS A N 1
ATOM 770 C CA . LYS A 1 93 ? 0.420 -9.656 9.613 1.00 92.19 93 LYS A CA 1
ATOM 771 C C . LYS A 1 93 ? -0.546 -8.476 9.495 1.00 92.19 93 LYS A C 1
ATOM 773 O O . LYS A 1 93 ? -1.109 -8.031 10.498 1.00 92.19 93 LYS A O 1
ATOM 778 N N . LEU A 1 94 ? -0.727 -7.953 8.286 1.00 93.56 94 LEU A N 1
ATOM 779 C CA . LEU A 1 94 ? -1.421 -6.698 8.019 1.00 93.56 94 LEU A CA 1
ATOM 780 C C . LEU A 1 94 ? -2.646 -6.913 7.123 1.00 93.56 94 LEU A C 1
ATOM 782 O O . LEU A 1 94 ? -2.629 -7.696 6.174 1.00 93.56 94 LEU A O 1
ATOM 786 N N . SER A 1 95 ? -3.713 -6.173 7.414 1.00 92.88 95 SER A N 1
ATOM 787 C CA . SER A 1 95 ? -4.937 -6.091 6.617 1.00 92.88 95 SER A CA 1
ATOM 788 C C . SER A 1 95 ? -4.968 -4.763 5.864 1.00 92.88 95 SER A C 1
ATOM 790 O O . SER A 1 95 ? -4.614 -3.724 6.420 1.00 92.88 95 SER A O 1
ATOM 792 N N . GLY A 1 96 ? -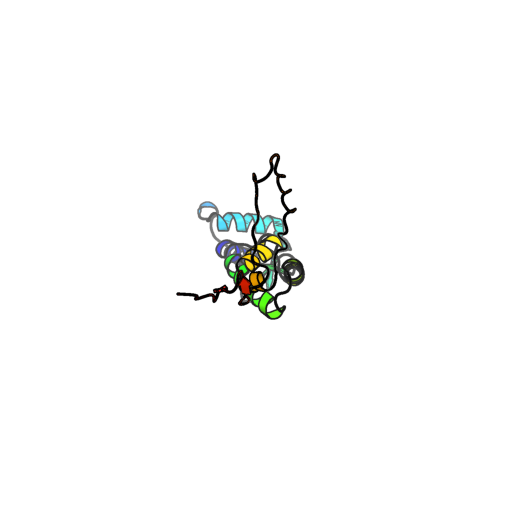5.399 -4.777 4.601 1.00 89.31 96 GLY A N 1
ATOM 793 C CA . GLY A 1 96 ? -5.425 -3.574 3.757 1.00 89.31 96 GLY A CA 1
ATOM 794 C C . GLY A 1 96 ? -4.256 -3.440 2.783 1.00 89.31 96 GLY A C 1
ATOM 795 O O . GLY A 1 96 ? -4.162 -2.427 2.099 1.00 89.31 96 GLY A O 1
ATOM 796 N N . ILE A 1 97 ? -3.384 -4.446 2.674 1.00 93.00 97 ILE A N 1
ATOM 797 C CA . ILE A 1 97 ? -2.252 -4.421 1.736 1.00 93.00 97 ILE A CA 1
ATOM 798 C C . ILE A 1 97 ? -2.583 -5.209 0.473 1.00 93.00 97 ILE A C 1
ATOM 800 O O . ILE A 1 97 ? -3.042 -6.350 0.514 1.00 93.00 97 ILE A O 1
ATOM 804 N N . SER A 1 98 ? -2.309 -4.589 -0.669 1.00 92.62 98 SER A N 1
ATOM 805 C CA . SER A 1 98 ? -2.415 -5.197 -1.993 1.00 92.62 98 SER A CA 1
ATOM 806 C C . SER A 1 98 ? -1.073 -5.095 -2.699 1.00 92.62 98 SER A C 1
ATOM 808 O O . SER A 1 98 ? -0.416 -4.064 -2.571 1.00 92.62 98 SER A O 1
ATOM 810 N N . GLU A 1 99 ? -0.719 -6.100 -3.497 1.00 93.81 99 GLU A N 1
ATOM 811 C CA . GLU A 1 99 ? 0.529 -6.101 -4.266 1.00 93.81 99 GLU A CA 1
ATOM 812 C C . GLU A 1 99 ? 0.650 -4.864 -5.158 1.00 93.81 99 GLU A C 1
ATOM 814 O O . GLU A 1 99 ? 1.690 -4.220 -5.156 1.00 93.81 99 GLU A O 1
ATOM 819 N N . ARG A 1 100 ? -0.441 -4.459 -5.823 1.00 93.44 100 ARG A N 1
ATOM 820 C CA . ARG A 1 100 ? -0.479 -3.242 -6.645 1.00 93.44 100 ARG A CA 1
ATOM 821 C C . ARG A 1 100 ? 0.011 -2.009 -5.885 1.00 93.44 100 ARG A C 1
ATOM 823 O O . ARG A 1 100 ? 0.844 -1.280 -6.394 1.00 93.44 100 ARG A O 1
ATOM 830 N N . LYS A 1 101 ? -0.473 -1.801 -4.656 1.00 92.31 101 LYS A N 1
ATOM 831 C CA . LYS A 1 101 ? -0.059 -0.666 -3.811 1.00 92.31 101 LYS A CA 1
ATOM 832 C C . LYS A 1 101 ? 1.399 -0.760 -3.374 1.00 92.31 101 LYS A C 1
ATOM 834 O O . LYS A 1 101 ? 2.066 0.263 -3.326 1.00 92.31 101 LYS A O 1
ATOM 839 N N . VAL A 1 102 ? 1.876 -1.966 -3.060 1.00 93.81 102 VAL A N 1
ATOM 840 C CA . VAL A 1 102 ? 3.294 -2.189 -2.745 1.00 93.81 102 VAL A CA 1
ATOM 841 C C . VAL A 1 102 ? 4.145 -1.823 -3.955 1.00 93.81 102 VAL A C 1
ATOM 843 O O . VAL A 1 1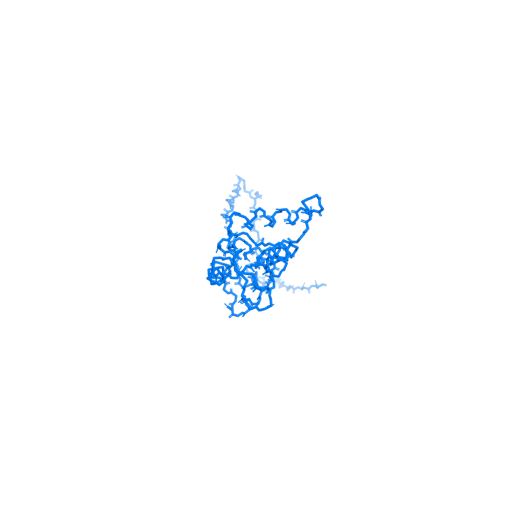02 ? 5.058 -1.022 -3.821 1.00 93.81 102 VAL A O 1
ATOM 846 N N . ARG A 1 103 ? 3.777 -2.312 -5.143 1.00 92.38 103 ARG A N 1
ATOM 847 C CA . ARG A 1 103 ? 4.452 -2.000 -6.403 1.00 92.38 103 ARG A CA 1
ATOM 848 C C . ARG A 1 103 ? 4.493 -0.500 -6.680 1.00 92.38 103 ARG A C 1
ATOM 850 O O . ARG A 1 103 ? 5.571 0.018 -6.893 1.00 92.38 103 ARG A O 1
ATOM 857 N N . THR A 1 104 ? 3.369 0.210 -6.552 1.00 92.62 104 THR A N 1
ATOM 858 C CA . THR A 1 104 ? 3.332 1.671 -6.746 1.00 92.62 104 THR A CA 1
ATOM 859 C C . THR A 1 104 ? 4.287 2.421 -5.814 1.00 92.62 104 THR A C 1
ATOM 861 O O . THR A 1 104 ? 4.895 3.394 -6.236 1.00 92.62 104 THR A O 1
ATOM 864 N N . VAL A 1 105 ? 4.434 1.986 -4.558 1.00 92.31 105 VAL A N 1
ATOM 865 C CA . VAL A 1 105 ? 5.383 2.608 -3.617 1.00 92.31 105 VAL A CA 1
ATOM 866 C C . VAL A 1 105 ? 6.832 2.257 -3.965 1.00 92.31 105 VAL A C 1
ATOM 868 O O . VAL A 1 105 ? 7.708 3.103 -3.828 1.00 92.31 105 VAL A O 1
ATOM 871 N N . LEU A 1 106 ? 7.088 1.028 -4.414 1.00 90.19 106 LEU A N 1
ATOM 872 C CA . LEU A 1 106 ? 8.422 0.581 -4.817 1.00 90.19 106 LEU A CA 1
ATOM 873 C C . LEU A 1 106 ? 8.883 1.240 -6.124 1.00 90.19 106 LEU A C 1
ATOM 875 O O . LEU A 1 106 ? 10.030 1.664 -6.202 1.00 90.19 106 LEU A O 1
ATOM 879 N N . ASP A 1 107 ? 7.988 1.394 -7.102 1.00 88.31 107 ASP A N 1
ATOM 880 C CA . ASP A 1 107 ? 8.244 2.074 -8.380 1.00 88.31 107 ASP A CA 1
ATOM 881 C C . ASP A 1 107 ? 8.648 3.547 -8.186 1.00 88.31 107 ASP A C 1
ATOM 883 O O . ASP A 1 107 ? 9.328 4.112 -9.033 1.00 88.31 107 ASP A O 1
ATOM 887 N N . GLN A 1 108 ? 8.242 4.174 -7.075 1.00 88.56 108 GLN A N 1
ATOM 888 C CA . GLN A 1 108 ? 8.650 5.536 -6.709 1.00 88.56 108 GLN A CA 1
ATOM 889 C C . GLN A 1 108 ? 10.046 5.601 -6.077 1.00 88.56 108 GLN A C 1
ATOM 891 O O . GLN A 1 108 ? 10.572 6.695 -5.888 1.00 88.56 108 GLN A O 1
ATOM 896 N N . SER A 1 109 ? 10.629 4.466 -5.685 1.00 84.12 109 SER A N 1
ATOM 897 C CA . SER A 1 109 ? 11.955 4.443 -5.073 1.00 84.12 109 SER A CA 1
ATOM 898 C C . SER A 1 109 ? 13.038 4.243 -6.129 1.00 84.12 109 SER A C 1
ATOM 900 O O . SER A 1 109 ? 13.052 3.244 -6.846 1.00 84.12 109 SER A O 1
ATOM 902 N N . GLU A 1 110 ? 13.977 5.183 -6.176 1.00 81.88 110 GLU A N 1
ATOM 903 C CA . GLU A 1 110 ? 15.118 5.158 -7.096 1.00 81.88 110 GLU A CA 1
ATOM 904 C C . GLU A 1 110 ? 15.971 3.896 -6.907 1.00 81.88 110 GLU A C 1
ATOM 906 O O . GLU A 1 110 ? 16.280 3.197 -7.867 1.00 81.88 110 GLU A O 1
ATOM 911 N N . MET A 1 111 ? 16.237 3.524 -5.650 1.00 78.75 111 MET A N 1
ATOM 912 C CA . MET A 1 111 ? 16.972 2.303 -5.295 1.00 78.75 111 MET A CA 1
ATOM 913 C C . MET A 1 111 ? 16.352 1.043 -5.910 1.00 78.75 111 MET A C 1
ATOM 915 O O . MET A 1 111 ? 17.062 0.201 -6.456 1.00 78.75 111 MET A O 1
ATOM 919 N N . HIS A 1 112 ? 15.022 0.910 -5.857 1.00 79.75 112 HIS A N 1
ATOM 920 C CA . HIS A 1 112 ? 14.342 -0.249 -6.434 1.00 79.75 112 HIS A CA 1
ATOM 921 C C . HIS A 1 112 ? 14.419 -0.257 -7.958 1.00 79.75 112 HIS A C 1
ATOM 923 O O . HIS A 1 112 ? 14.565 -1.334 -8.531 1.00 79.75 112 HIS A O 1
ATOM 929 N N . GLY A 1 113 ? 14.324 0.915 -8.595 1.00 77.88 113 GLY A N 1
ATOM 930 C CA . GLY A 1 113 ? 14.462 1.062 -10.043 1.00 77.88 113 GLY A CA 1
ATOM 931 C C . GLY A 1 113 ? 15.864 0.708 -10.539 1.00 77.88 113 GLY A C 1
ATOM 932 O O . GLY A 1 113 ? 15.990 -0.010 -11.525 1.00 77.88 113 GLY A O 1
ATOM 933 N N . ASN A 1 114 ? 16.902 1.128 -9.812 1.00 78.94 114 ASN A N 1
ATOM 934 C CA . ASN A 1 114 ? 18.294 0.839 -10.164 1.00 78.94 114 ASN A CA 1
ATOM 935 C C . ASN A 1 114 ? 18.639 -0.650 -10.010 1.00 78.94 114 ASN A C 1
ATOM 937 O O . ASN A 1 114 ? 19.400 -1.193 -10.805 1.00 78.94 114 ASN A O 1
ATOM 941 N N . LEU A 1 115 ? 18.070 -1.321 -9.003 1.00 76.81 115 LEU A N 1
ATOM 942 C CA . LEU A 1 115 ? 18.313 -2.746 -8.754 1.00 76.81 115 LEU A CA 1
ATOM 943 C C . LEU A 1 115 ? 17.442 -3.669 -9.615 1.00 76.81 115 LEU A C 1
ATOM 945 O O . LEU A 1 115 ? 17.858 -4.782 -9.929 1.00 76.81 115 LEU A O 1
ATOM 949 N N . ASN A 1 116 ? 16.237 -3.234 -9.991 1.00 73.88 116 ASN A N 1
ATOM 950 C CA . ASN A 1 116 ? 15.309 -4.025 -10.796 1.00 73.88 116 ASN A CA 1
ATOM 951 C C . ASN A 1 116 ? 15.180 -3.416 -12.190 1.00 73.88 116 ASN A C 1
ATOM 953 O O . ASN A 1 116 ? 14.245 -2.663 -12.475 1.00 73.88 116 ASN A O 1
ATOM 957 N N . CYS A 1 117 ? 16.110 -3.781 -13.074 1.00 71.19 117 CYS A N 1
ATOM 958 C CA . CYS A 1 117 ? 16.022 -3.426 -14.482 1.00 71.19 117 CYS A CA 1
ATOM 959 C C . CYS A 1 117 ? 14.716 -3.973 -15.082 1.00 71.19 117 CYS A C 1
ATOM 961 O O . CYS A 1 117 ? 14.396 -5.163 -15.000 1.00 71.19 117 CYS A O 1
ATOM 963 N N . LYS A 1 118 ? 13.918 -3.082 -15.674 1.00 74.94 118 LYS A N 1
ATOM 964 C CA . LYS A 1 118 ? 12.732 -3.489 -16.426 1.00 74.94 118 LYS A CA 1
ATOM 965 C C . LYS A 1 118 ? 13.204 -4.014 -17.770 1.00 74.94 118 LYS A C 1
ATOM 967 O O . LYS A 1 118 ? 13.865 -3.301 -18.517 1.00 74.94 118 LYS A O 1
ATOM 972 N N . PHE A 1 119 ? 12.851 -5.254 -18.080 1.00 77.81 119 PHE A N 1
ATOM 973 C CA . PHE A 1 119 ? 13.077 -5.796 -19.409 1.00 77.81 119 PHE A CA 1
ATOM 974 C C . PHE A 1 119 ? 12.051 -5.176 -20.363 1.00 77.81 119 PHE A C 1
ATOM 976 O O . PHE A 1 119 ? 10.908 -5.623 -20.436 1.00 77.81 119 PHE A O 1
ATOM 983 N N . THR A 1 120 ? 12.443 -4.094 -21.029 1.00 82.25 120 THR A N 1
ATOM 984 C CA . THR A 1 120 ? 11.622 -3.373 -22.012 1.00 82.25 120 THR A CA 1
ATOM 985 C C . THR A 1 120 ? 12.128 -3.612 -23.427 1.00 82.25 120 THR A C 1
ATOM 987 O O . THR A 1 120 ? 12.011 -2.731 -24.271 1.00 82.25 120 THR A O 1
ATOM 990 N N . ASN A 1 121 ? 12.739 -4.774 -23.684 1.00 85.19 121 ASN A N 1
ATOM 991 C CA . ASN A 1 121 ? 13.175 -5.110 -25.031 1.00 85.19 121 ASN A CA 1
ATOM 992 C C . ASN A 1 121 ? 11.949 -5.156 -25.937 1.00 85.19 121 ASN A C 1
ATOM 994 O O . ASN A 1 121 ? 11.076 -6.013 -25.791 1.00 85.19 121 ASN A O 1
ATOM 998 N N . GLU A 1 122 ? 11.898 -4.216 -26.865 1.00 86.25 122 GLU A N 1
ATOM 999 C CA . GLU A 1 122 ? 10.952 -4.242 -27.962 1.00 86.25 122 GLU A CA 1
ATOM 1000 C C . GLU A 1 122 ? 11.500 -5.148 -29.063 1.00 86.25 122 GLU A C 1
ATOM 1002 O O . GLU A 1 122 ? 12.712 -5.370 -29.172 1.00 86.25 122 GLU A O 1
ATOM 1007 N N . ALA A 1 123 ? 10.602 -5.706 -29.875 1.00 87.19 123 ALA A N 1
ATOM 1008 C CA . ALA A 1 123 ? 11.036 -6.409 -31.070 1.00 87.19 123 ALA A CA 1
ATOM 1009 C C . ALA A 1 123 ? 11.834 -5.421 -31.938 1.00 87.19 123 ALA A C 1
ATOM 1011 O O . ALA A 1 123 ? 11.348 -4.309 -32.173 1.00 87.19 123 ALA A O 1
ATOM 1012 N N . PRO A 1 124 ? 13.041 -5.786 -32.404 1.00 85.31 124 PRO A N 1
ATOM 1013 C CA . PRO A 1 124 ? 13.808 -4.898 -33.257 1.00 85.31 124 PRO A CA 1
ATOM 1014 C C . PRO A 1 124 ? 12.968 -4.553 -34.487 1.00 85.31 124 PRO A C 1
ATOM 1016 O O . PRO A 1 124 ? 12.376 -5.434 -35.118 1.00 85.31 124 PRO A O 1
ATOM 1019 N N . MET A 1 125 ? 12.896 -3.263 -34.815 1.00 86.88 125 MET A N 1
ATOM 1020 C CA . MET A 1 125 ? 12.237 -2.827 -36.040 1.00 86.88 125 MET A CA 1
ATOM 1021 C C . MET A 1 125 ? 12.920 -3.491 -37.237 1.00 86.88 125 MET A C 1
ATOM 1023 O O . MET A 1 125 ? 14.149 -3.567 -37.297 1.00 86.88 125 MET A O 1
ATOM 1027 N N . LYS A 1 126 ? 12.126 -3.965 -38.203 1.00 85.75 126 LYS A N 1
ATOM 1028 C CA . LYS A 1 126 ? 12.682 -4.441 -39.470 1.00 85.75 126 LYS A CA 1
ATOM 1029 C C . LYS A 1 126 ? 13.362 -3.266 -40.166 1.00 85.75 126 LYS A C 1
ATOM 1031 O O . LYS A 1 126 ? 12.750 -2.213 -40.344 1.00 85.75 126 LYS A O 1
ATOM 1036 N N . PHE A 1 127 ? 14.621 -3.451 -40.544 1.00 82.50 127 PHE A N 1
ATOM 1037 C CA . PHE A 1 127 ? 15.326 -2.470 -41.354 1.00 82.50 127 PHE A CA 1
ATOM 1038 C C . PHE A 1 127 ? 14.634 -2.342 -42.712 1.00 82.50 127 PHE A C 1
ATOM 1040 O O . PHE A 1 127 ? 14.179 -3.331 -43.282 1.00 82.50 127 PHE A O 1
ATOM 1047 N N . VAL A 1 128 ? 14.543 -1.114 -43.217 1.00 82.94 128 VAL A N 1
ATOM 1048 C CA . VAL A 1 128 ? 14.053 -0.859 -44.573 1.00 82.94 128 VAL A CA 1
ATOM 1049 C C . VAL A 1 128 ? 15.237 -0.972 -45.528 1.00 82.94 128 VAL A C 1
ATOM 1051 O O . VAL A 1 128 ? 16.233 -0.258 -45.364 1.00 82.94 128 VAL A O 1
ATOM 1054 N N . GLU A 1 129 ? 15.112 -1.878 -46.492 1.00 82.75 129 GLU A N 1
ATOM 1055 C CA . GLU A 1 129 ? 16.106 -2.132 -47.533 1.00 82.75 129 GLU A CA 1
ATOM 1056 C C . GLU A 1 129 ? 16.180 -0.957 -48.520 1.00 82.75 129 GLU A C 1
ATOM 1058 O O . GLU A 1 129 ? 15.210 -0.222 -48.713 1.00 82.75 129 GLU A O 1
ATOM 1063 N N . ALA A 1 130 ? 17.361 -0.747 -49.101 1.00 86.44 130 ALA A N 1
ATOM 1064 C CA . ALA A 1 130 ? 17.536 0.198 -50.198 1.00 86.44 130 ALA A CA 1
ATOM 1065 C C . ALA A 1 130 ? 16.984 -0.421 -51.490 1.00 86.44 130 ALA A C 1
ATOM 1067 O O . ALA A 1 130 ? 17.264 -1.582 -51.782 1.00 86.44 130 ALA A O 1
ATOM 1068 N N . ASN A 1 131 ? 16.235 0.356 -52.266 1.00 89.50 131 ASN A N 1
ATOM 1069 C CA . ASN A 1 131 ? 15.735 -0.044 -53.580 1.00 89.50 131 ASN A CA 1
ATOM 1070 C C . ASN A 1 131 ? 16.761 0.251 -54.685 1.00 89.50 131 ASN A C 1
ATOM 1072 O O . ASN A 1 131 ? 16.765 -0.418 -55.717 1.00 89.50 131 ASN A O 1
ATOM 1076 N N . TYR A 1 132 ? 17.638 1.237 -54.467 1.00 91.94 132 TYR A N 1
ATOM 1077 C CA . TYR A 1 132 ? 18.645 1.678 -55.431 1.00 91.94 132 TYR A CA 1
ATOM 1078 C C . TYR A 1 132 ? 20.059 1.735 -54.833 1.00 91.94 132 TYR A C 1
ATOM 1080 O O . TYR A 1 132 ? 20.266 1.896 -53.627 1.00 91.94 132 TYR A O 1
ATOM 1088 N N . ILE A 1 133 ? 21.064 1.630 -55.708 1.00 84.94 133 ILE A N 1
ATOM 1089 C CA . ILE A 1 133 ? 22.482 1.744 -55.342 1.00 84.94 133 ILE A CA 1
ATOM 1090 C C . ILE A 1 133 ? 22.743 3.165 -54.809 1.00 84.94 133 ILE A C 1
ATOM 1092 O O . ILE A 1 133 ? 22.278 4.138 -55.394 1.00 84.94 133 ILE A O 1
ATOM 1096 N N . PHE A 1 134 ? 23.483 3.274 -53.700 1.00 80.06 134 PHE A N 1
ATOM 1097 C CA . PHE A 1 134 ? 23.777 4.525 -52.974 1.00 80.06 134 PHE A CA 1
ATOM 1098 C C . PHE A 1 134 ? 22.585 5.229 -52.309 1.00 80.06 134 PHE A C 1
ATOM 1100 O O . PHE A 1 134 ? 22.761 6.304 -51.743 1.00 80.06 134 PHE A O 1
ATOM 1107 N N . GLU A 1 135 ? 21.397 4.622 -52.283 1.00 81.75 135 GLU A N 1
ATOM 1108 C CA . GLU A 1 135 ? 20.240 5.205 -51.590 1.00 81.75 135 GLU A CA 1
ATOM 1109 C C . GLU A 1 135 ? 20.454 5.278 -50.068 1.00 81.75 135 GLU A C 1
ATOM 1111 O O . GLU A 1 135 ? 20.018 6.223 -49.411 1.00 81.75 135 GLU A O 1
ATOM 1116 N N . ARG A 1 136 ? 21.135 4.280 -49.487 1.00 80.69 136 ARG A N 1
ATOM 1117 C CA . ARG A 1 136 ? 21.433 4.212 -48.048 1.00 80.69 136 ARG A CA 1
ATOM 1118 C C . ARG A 1 136 ? 22.833 3.665 -47.824 1.00 80.69 136 ARG A C 1
ATOM 1120 O O . ARG A 1 136 ? 23.075 2.475 -48.006 1.00 80.69 136 ARG A O 1
ATOM 1127 N N . VAL A 1 137 ? 23.749 4.526 -47.393 1.00 81.38 137 VAL A N 1
ATOM 1128 C CA . VAL A 1 137 ? 25.123 4.144 -47.051 1.00 81.38 137 VAL A CA 1
ATOM 1129 C C . VAL A 1 137 ? 25.311 4.331 -45.551 1.00 81.38 137 VAL A C 1
ATOM 1131 O O . VAL A 1 137 ? 25.223 5.447 -45.044 1.00 81.38 137 VAL A O 1
ATOM 1134 N N . LYS A 1 138 ? 25.565 3.238 -44.827 1.00 79.19 138 LYS A N 1
ATOM 1135 C CA . LYS A 1 138 ? 25.979 3.299 -43.424 1.00 79.19 138 LYS A CA 1
ATOM 1136 C C . LYS A 1 138 ? 27.497 3.189 -43.373 1.00 79.19 138 LYS A C 1
ATOM 1138 O O . LYS A 1 138 ? 28.045 2.115 -43.597 1.00 79.19 138 LYS A O 1
ATOM 1143 N N . ILE A 1 139 ? 28.153 4.307 -43.097 1.00 82.88 139 ILE A N 1
ATOM 1144 C CA . ILE A 1 139 ? 29.596 4.363 -42.868 1.00 82.88 139 ILE A CA 1
ATOM 1145 C C . ILE A 1 139 ? 29.797 4.360 -41.358 1.00 82.88 139 ILE A C 1
ATOM 1147 O O . ILE A 1 139 ? 29.195 5.173 -40.659 1.00 82.88 139 ILE A O 1
ATOM 1151 N N . ASP A 1 140 ? 30.605 3.432 -40.862 1.00 81.25 140 ASP A N 1
ATOM 1152 C CA . ASP A 1 140 ? 30.954 3.341 -39.448 1.00 81.25 140 ASP A CA 1
ATOM 1153 C C . ASP A 1 140 ? 32.471 3.207 -39.311 1.00 81.25 140 ASP A C 1
ATOM 1155 O O . ASP A 1 140 ? 33.140 2.637 -40.180 1.00 81.25 140 ASP A O 1
ATOM 1159 N N . LEU A 1 141 ? 33.026 3.758 -38.237 1.00 76.12 141 LEU A N 1
ATOM 1160 C CA . LEU A 1 141 ? 34.464 3.731 -37.992 1.00 76.12 141 LEU A CA 1
ATOM 1161 C C . LEU A 1 141 ? 34.802 2.492 -37.168 1.00 76.12 141 LEU A C 1
ATOM 1163 O O . LEU A 1 141 ? 34.539 2.424 -35.973 1.00 76.12 141 LEU A O 1
ATOM 1167 N N . VAL A 1 142 ? 35.421 1.505 -37.813 1.00 69.75 142 VAL A N 1
ATOM 1168 C CA . VAL A 1 142 ? 35.744 0.213 -37.185 1.00 69.75 142 VAL A CA 1
ATOM 1169 C C . VAL A 1 142 ? 36.937 0.322 -36.223 1.00 69.75 142 VAL A C 1
ATOM 1171 O O . VAL A 1 142 ? 37.047 -0.456 -35.276 1.00 69.75 142 VAL A O 1
ATOM 1174 N N . LYS A 1 143 ? 37.840 1.290 -36.437 1.00 64.69 143 LYS A N 1
ATOM 1175 C CA . LYS A 1 143 ? 39.025 1.499 -35.595 1.00 64.69 143 LYS A CA 1
ATOM 1176 C C . LYS A 1 143 ? 39.552 2.926 -35.734 1.00 64.69 143 LYS A C 1
ATOM 1178 O O . LYS A 1 143 ? 39.818 3.373 -36.845 1.00 64.69 143 LYS A O 1
ATOM 1183 N N . MET A 1 144 ? 39.760 3.620 -34.615 1.00 63.22 144 MET A N 1
ATOM 1184 C CA . MET A 1 144 ? 40.549 4.855 -34.605 1.00 63.22 144 MET A CA 1
ATOM 1185 C C . MET A 1 144 ? 42.026 4.487 -34.494 1.00 63.22 144 MET A C 1
ATOM 1187 O O . MET A 1 144 ? 42.569 4.336 -33.402 1.00 63.22 144 MET A O 1
ATOM 1191 N N . SER A 1 145 ? 42.663 4.275 -35.637 1.00 67.00 145 SER A N 1
ATOM 1192 C CA . SER A 1 145 ? 44.115 4.163 -35.729 1.00 67.00 145 SER A CA 1
ATOM 1193 C C . SER A 1 145 ? 44.622 5.162 -36.750 1.00 67.00 145 SER A C 1
ATOM 1195 O O . SER A 1 145 ? 43.976 5.357 -37.780 1.00 67.00 145 SER A O 1
ATOM 1197 N N . ASP A 1 146 ? 45.785 5.750 -36.472 1.00 67.50 146 ASP A N 1
ATOM 1198 C CA . ASP A 1 146 ? 46.587 6.407 -37.499 1.00 67.50 146 ASP A CA 1
ATOM 1199 C C . ASP A 1 146 ? 46.676 5.458 -38.699 1.00 67.50 146 ASP A C 1
ATOM 1201 O O . ASP A 1 146 ? 47.087 4.302 -38.551 1.00 67.50 146 ASP A O 1
ATOM 1205 N N . PHE A 1 147 ? 46.258 5.927 -39.868 1.00 67.81 147 PHE A N 1
ATOM 1206 C CA . PHE A 1 147 ? 46.402 5.172 -41.102 1.00 67.81 147 PHE A CA 1
ATOM 1207 C C . PHE A 1 147 ? 47.130 6.028 -42.132 1.00 67.81 147 PHE A C 1
ATOM 1209 O O . PHE A 1 147 ? 46.977 7.252 -42.196 1.00 67.81 147 PHE A O 1
ATOM 1216 N N . GLU A 1 148 ? 47.980 5.366 -42.907 1.00 67.00 148 GLU A N 1
ATOM 1217 C CA . GLU A 1 148 ? 48.678 5.967 -44.033 1.00 67.00 148 GLU A CA 1
ATOM 1218 C C . GLU A 1 148 ? 47.920 5.609 -45.306 1.00 67.00 148 GLU A C 1
ATOM 1220 O O . GLU A 1 148 ? 47.634 4.441 -45.569 1.00 67.00 148 GLU A O 1
ATOM 1225 N N . PHE A 1 149 ? 47.567 6.626 -46.085 1.00 71.00 149 PHE A N 1
ATOM 1226 C CA . PHE A 1 149 ? 46.940 6.467 -47.389 1.00 71.00 149 PHE A CA 1
ATOM 1227 C C . PHE A 1 149 ? 47.664 7.377 -48.379 1.00 71.00 149 PHE A C 1
ATOM 1229 O O . PHE A 1 149 ? 47.893 8.548 -48.081 1.00 71.00 149 PHE A O 1
ATOM 1236 N N . GLU A 1 150 ? 48.084 6.829 -49.523 1.00 72.19 150 GLU A N 1
ATOM 1237 C CA . GLU A 1 150 ? 48.816 7.561 -50.574 1.00 72.19 150 GLU A CA 1
ATOM 1238 C C . GLU A 1 150 ? 50.028 8.372 -50.056 1.00 72.19 150 GLU A C 1
ATOM 1240 O O . GLU A 1 150 ? 50.177 9.558 -50.351 1.00 72.19 150 GLU A O 1
ATOM 1245 N N . ASN A 1 151 ? 50.905 7.749 -49.252 1.00 72.62 151 ASN A N 1
ATOM 1246 C CA . ASN A 1 151 ? 52.080 8.390 -48.625 1.00 72.62 151 ASN A CA 1
ATOM 1247 C C . ASN A 1 151 ? 51.761 9.612 -47.742 1.00 72.62 151 ASN A C 1
ATOM 1249 O O . ASN A 1 151 ? 52.646 10.405 -47.415 1.00 72.62 151 ASN A O 1
ATOM 1253 N N . ARG A 1 152 ? 50.503 9.770 -47.322 1.00 67.69 152 ARG A N 1
ATOM 1254 C CA . ARG A 1 152 ? 50.078 10.798 -46.375 1.00 67.69 152 ARG A CA 1
ATOM 1255 C C . ARG A 1 152 ? 49.610 10.129 -45.095 1.00 67.69 152 ARG A C 1
ATOM 1257 O O . ARG A 1 152 ? 48.743 9.256 -45.103 1.00 67.69 152 ARG A O 1
ATOM 1264 N N . ARG A 1 153 ? 50.207 10.549 -43.982 1.00 63.03 153 ARG A N 1
ATOM 1265 C CA . ARG A 1 153 ? 49.836 10.092 -42.647 1.00 63.03 153 ARG A CA 1
ATOM 1266 C C . ARG A 1 153 ? 48.770 11.017 -42.084 1.00 63.03 153 ARG A C 1
ATOM 1268 O O . ARG A 1 153 ? 49.039 12.190 -41.826 1.00 63.03 153 ARG A O 1
ATOM 1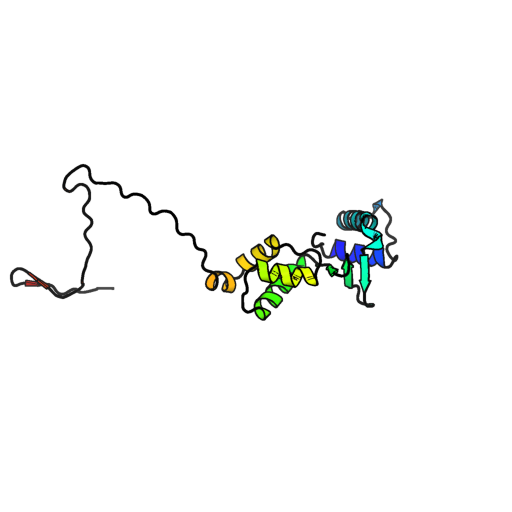275 N N . PHE A 1 154 ? 47.572 10.486 -41.884 1.00 62.84 154 PHE A N 1
ATOM 1276 C CA . PHE A 1 154 ? 46.470 11.234 -41.295 1.00 62.84 154 PHE A CA 1
ATOM 1277 C C . PHE A 1 154 ? 46.443 10.960 -39.792 1.00 62.84 154 PHE A C 1
ATOM 1279 O O . PHE A 1 154 ? 46.297 9.818 -39.358 1.00 62.84 154 PHE A O 1
ATOM 1286 N N . ARG A 1 155 ? 46.636 12.017 -38.998 1.00 55.38 155 ARG A N 1
ATOM 1287 C CA . ARG A 1 155 ? 46.554 11.980 -37.535 1.00 55.38 155 ARG A CA 1
ATOM 1288 C C . ARG A 1 155 ? 45.266 12.668 -37.109 1.00 55.38 155 ARG A C 1
ATOM 1290 O O . ARG A 1 155 ? 44.984 13.779 -37.556 1.00 55.38 155 ARG A O 1
ATOM 1297 N N . TYR A 1 156 ? 44.501 12.025 -36.238 1.00 58.91 156 TYR A N 1
ATOM 1298 C CA . TYR A 1 156 ? 43.305 12.636 -35.672 1.00 58.91 156 TYR A CA 1
ATOM 1299 C C . TYR A 1 156 ? 43.690 13.663 -34.601 1.00 58.91 156 TYR A C 1
ATOM 1301 O O . TYR A 1 156 ? 44.371 13.326 -33.636 1.00 58.91 156 TYR A O 1
ATOM 1309 N N . ASN A 1 157 ? 43.217 14.902 -34.755 1.00 55.56 157 ASN A N 1
ATOM 1310 C CA . ASN A 1 157 ? 43.243 15.915 -33.702 1.00 55.56 157 ASN A CA 1
ATOM 1311 C C . ASN A 1 157 ? 41.811 16.104 -33.189 1.00 55.56 157 ASN A C 1
ATOM 1313 O O . ASN A 1 157 ? 40.956 16.615 -33.909 1.00 55.56 157 ASN A O 1
ATOM 1317 N N . LEU A 1 158 ? 41.548 15.677 -31.954 1.00 49.38 158 LEU A N 1
ATOM 1318 C CA . LEU A 1 158 ? 40.318 16.012 -31.238 1.00 49.38 158 LEU A CA 1
ATOM 1319 C C . LEU A 1 158 ? 40.499 17.399 -30.613 1.00 49.38 158 LEU A C 1
ATOM 1321 O O . LEU A 1 158 ? 41.151 17.528 -29.580 1.00 49.38 158 LEU A O 1
ATOM 1325 N N . THR A 1 159 ? 39.950 18.437 -31.236 1.00 44.28 159 THR A N 1
ATOM 1326 C CA . THR A 1 159 ? 39.680 19.702 -30.538 1.00 44.28 159 THR A CA 1
ATOM 1327 C C . THR A 1 159 ? 38.357 19.559 -29.792 1.00 44.28 159 THR A C 1
ATOM 1329 O O . THR A 1 159 ? 37.333 19.295 -30.422 1.00 44.28 159 THR A O 1
ATOM 1332 N N . LEU A 1 160 ? 38.422 19.665 -28.461 1.00 37.12 160 LEU A N 1
ATOM 1333 C CA . LEU A 1 160 ? 37.269 19.779 -27.561 1.00 37.12 160 LEU A CA 1
ATOM 1334 C C . LEU A 1 160 ? 36.572 21.131 -27.731 1.00 37.12 160 LEU A C 1
ATOM 1336 O O . LEU A 1 160 ? 37.299 22.134 -27.913 1.00 37.12 160 LEU A O 1
#

Foldseek 3Di:
DAAAAPLLLVLLLCVLVVNDDDDPVPDDPSNVVSVVVCVVQVVQWDQPDPPSFIGGNQATGHHPVCVLVVLVVQCVVVVLDQLVVSQVVNVVRYDNGDSVVSVVSLVPDPVNCVVDPDPPDDDDDDDDDDPDDPPDDDDDDPDPDFDDDPNDTDDDDDDD

Secondary structure (DSSP, 8-state):
---B-HHHHHHHHHHHTT-----GGG--HHHHHHHHHHHHTGGGEEEETTTTEEEETTEEEPBSTTHHHHHHHHHHHTTT--HHHHHHHHHHHEES--HHHHHHHHHT-HHHHHHS-----PPPPPPPPPSSTTS------S----EEETTEEE------

Organism: Dreissena polymorpha (NCBI:txid45954)

pLDDT: mean 84.57, std 10.82, range [37.12, 94.06]